Protein AF-A0A953UNL0-F1 (afdb_monomer)

Radius of gyration: 17.55 Å; Cα contacts (8 Å, |Δi|>4): 32; chains: 1; bounding box: 52×50×25 Å

Sequence (82 aa):
MNGPSHGNGTYGPVSAGYFEVLKIPLLRGRSFTEADRLGTPEVAIINQAMARQFWPDGDPLNSPILIANGCRVASSAPSQPR

Solvent-accessible surface area (backbone atoms only — not comparable to full-atom values): 6102 Å² total; per-residue (Å²): 143,88,62,90,57,74,86,88,84,90,85,78,91,78,64,59,55,52,46,67,76,71,69,52,82,80,91,72,90,79,78,65,45,88,76,70,40,95,93,46,83,88,82,86,87,79,57,72,67,59,42,51,69,44,27,72,92,54,66,67,91,82,51,92,77,87,83,72,76,72,80,75,75,75,80,76,69,78,82,79,81,131

Secondary structure (DSSP, 8-state):
--STT----------TTHHHHTT---SSS----TTS-TTSPP-----HHHHHHH-SSS-GGG--------------------

Foldseek 3Di:
DDDQQDDDDDDDDDDFCPCVVVVPDDPDDDTDDPVQDPPDDHDDDDDPVSCCRRPVPHDPVPDDDDDDPPPPPPPPPPDDDD

Mean predicted aligned error: 9.81 Å

pLDDT: mean 80.05, std 17.24, range [43.0, 96.75]

Structure (mmCIF, N/CA/C/O backbone):
data_AF-A0A953UNL0-F1
#
_entry.id   AF-A0A953UNL0-F1
#
loop_
_atom_site.group_PDB
_atom_site.id
_atom_site.type_symbol
_atom_site.label_atom_id
_atom_site.label_alt_id
_atom_site.label_comp_id
_atom_site.label_asym_id
_atom_site.label_entity_id
_atom_site.label_seq_id
_atom_site.pdbx_PDB_ins_code
_atom_site.Cartn_x
_atom_site.Cartn_y
_atom_site.Cartn_z
_atom_site.occupancy
_atom_site.B_iso_or_equiv
_atom_site.auth_seq_id
_atom_site.auth_comp_id
_atom_site.auth_asym_id
_atom_site.auth_atom_id
_atom_site.pdbx_PDB_model_num
ATOM 1 N N . MET A 1 1 ? 7.388 19.059 -8.527 1.00 48.44 1 MET A N 1
ATOM 2 C CA . MET A 1 1 ? 7.121 17.613 -8.367 1.00 48.44 1 MET A CA 1
ATOM 3 C C . MET A 1 1 ? 7.931 16.866 -9.429 1.00 48.44 1 MET A C 1
ATOM 5 O O . MET A 1 1 ? 7.387 16.602 -10.483 1.00 48.44 1 MET A O 1
ATOM 9 N N . ASN A 1 2 ? 9.238 16.638 -9.215 1.00 47.12 2 ASN A N 1
ATOM 10 C CA . ASN A 1 2 ? 10.177 16.107 -10.230 1.00 47.12 2 ASN A CA 1
ATOM 11 C C . ASN A 1 2 ? 11.201 15.137 -9.595 1.00 47.12 2 ASN A C 1
ATOM 13 O O . ASN A 1 2 ? 12.405 15.353 -9.675 1.00 47.12 2 ASN A O 1
ATOM 17 N N . GLY A 1 3 ? 10.734 14.120 -8.875 1.00 51.66 3 GLY A N 1
ATOM 18 C CA . GLY A 1 3 ? 11.584 13.030 -8.367 1.00 51.66 3 GLY A CA 1
ATOM 19 C C . GLY A 1 3 ? 11.393 11.734 -9.171 1.00 51.66 3 GLY A C 1
ATOM 20 O O . GLY A 1 3 ? 10.424 11.627 -9.921 1.00 51.66 3 GLY A O 1
ATOM 21 N N . PRO A 1 4 ? 12.252 10.723 -8.992 1.00 56.56 4 PRO A N 1
ATOM 22 C CA . PRO A 1 4 ? 12.270 9.506 -9.816 1.00 56.56 4 PRO A CA 1
ATOM 23 C C . PRO A 1 4 ? 10.999 8.632 -9.739 1.00 56.56 4 PRO A C 1
ATOM 25 O O . PRO A 1 4 ? 10.793 7.798 -10.610 1.00 56.56 4 PRO A O 1
ATOM 28 N N . SER A 1 5 ? 10.119 8.847 -8.753 1.00 59.22 5 SER A N 1
ATOM 29 C CA . SER A 1 5 ? 8.937 8.002 -8.493 1.00 59.22 5 SER A CA 1
ATOM 30 C C . SER A 1 5 ? 7.584 8.693 -8.739 1.00 59.22 5 SER A C 1
ATOM 32 O O . SER A 1 5 ? 6.607 8.390 -8.059 1.00 59.22 5 SER A O 1
ATOM 34 N N . HIS A 1 6 ? 7.498 9.653 -9.668 1.00 60.62 6 HIS A N 1
ATOM 35 C CA . HIS A 1 6 ? 6.249 10.392 -9.927 1.00 60.62 6 HIS A CA 1
ATOM 36 C C . HIS A 1 6 ? 5.482 9.844 -11.140 1.00 60.62 6 HIS A C 1
ATOM 38 O O . HIS A 1 6 ? 6.059 9.621 -12.202 1.00 60.62 6 HIS A O 1
ATOM 44 N N . GLY A 1 7 ? 4.161 9.710 -10.998 1.00 64.31 7 GLY A N 1
ATOM 45 C CA . GLY A 1 7 ? 3.209 9.455 -12.079 1.00 64.31 7 GLY A CA 1
ATOM 46 C C . GLY A 1 7 ? 1.767 9.422 -11.573 1.00 64.31 7 GLY A C 1
ATOM 47 O O . GLY A 1 7 ? 1.512 9.506 -10.374 1.00 64.31 7 GLY A O 1
ATOM 48 N N . ASN A 1 8 ? 0.820 9.353 -12.501 1.00 67.81 8 ASN A N 1
ATOM 49 C CA . ASN A 1 8 ? -0.620 9.384 -12.262 1.00 67.81 8 ASN A CA 1
ATOM 50 C C . ASN A 1 8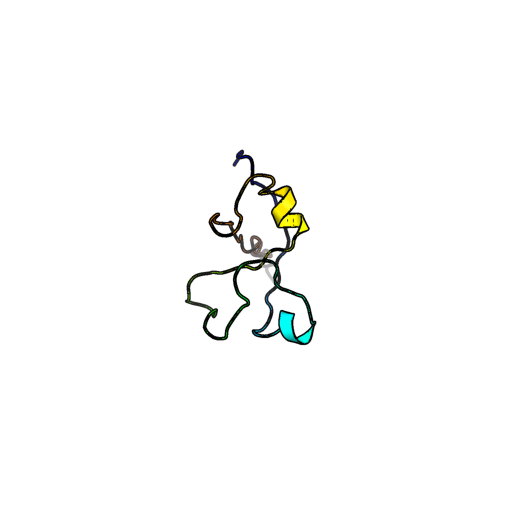 ? -1.261 8.031 -12.605 1.00 67.81 8 ASN A C 1
ATOM 52 O O . ASN A 1 8 ? -0.912 7.395 -13.596 1.00 67.81 8 ASN A O 1
ATOM 56 N N . GLY A 1 9 ? -2.218 7.599 -11.784 1.00 74.25 9 GLY A N 1
ATOM 57 C CA . GLY A 1 9 ? -2.951 6.348 -11.961 1.00 74.25 9 GLY A CA 1
ATOM 58 C C . GLY A 1 9 ? -4.362 6.445 -11.391 1.00 74.25 9 GLY A C 1
ATOM 59 O O . GLY A 1 9 ? -4.658 7.323 -10.581 1.00 74.25 9 GLY A O 1
ATOM 60 N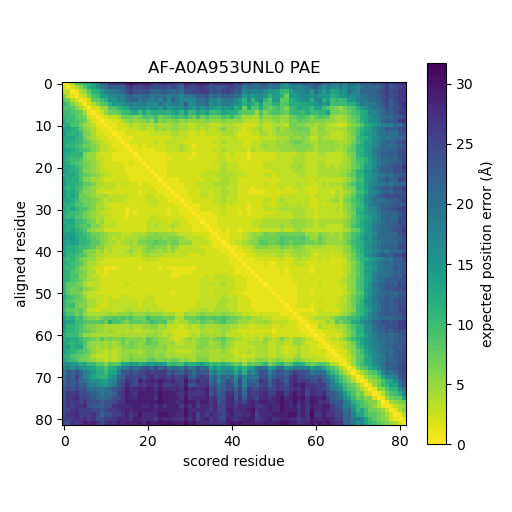 N . THR A 1 10 ? -5.245 5.555 -11.836 1.00 79.88 10 THR A N 1
ATOM 61 C CA . THR A 1 10 ? -6.604 5.427 -11.298 1.00 79.88 10 THR A CA 1
ATOM 62 C C . THR A 1 10 ? -6.624 4.425 -10.153 1.00 79.88 10 THR A C 1
ATOM 64 O O . THR A 1 10 ? -5.979 3.381 -10.237 1.00 79.88 10 THR A O 1
ATOM 67 N N . TYR A 1 11 ? -7.419 4.701 -9.126 1.00 87.00 11 TYR A N 1
ATOM 68 C CA . TYR A 1 11 ? -7.685 3.773 -8.032 1.00 87.00 11 TYR A CA 1
ATOM 69 C C . TYR A 1 11 ? -9.193 3.557 -7.887 1.00 87.00 11 TYR A C 1
ATOM 71 O O . TYR A 1 11 ? -9.996 4.388 -8.313 1.00 87.00 11 TYR A O 1
ATOM 79 N N . GLY A 1 12 ? -9.574 2.431 -7.290 1.00 87.50 12 GLY A N 1
ATOM 80 C CA . GLY A 1 12 ? -10.959 2.112 -6.967 1.00 87.50 12 GLY A CA 1
ATOM 81 C C . GLY A 1 12 ? -11.035 1.402 -5.615 1.00 87.50 12 GLY A C 1
ATOM 82 O O . GLY A 1 12 ? -10.131 0.625 -5.298 1.00 87.50 12 GLY A O 1
ATOM 83 N N . PRO A 1 13 ? -12.071 1.670 -4.803 1.00 89.00 13 PRO A N 1
ATOM 84 C CA . PRO A 1 13 ? -12.266 0.969 -3.542 1.00 89.00 13 PRO A CA 1
ATOM 85 C C . PRO A 1 13 ? -12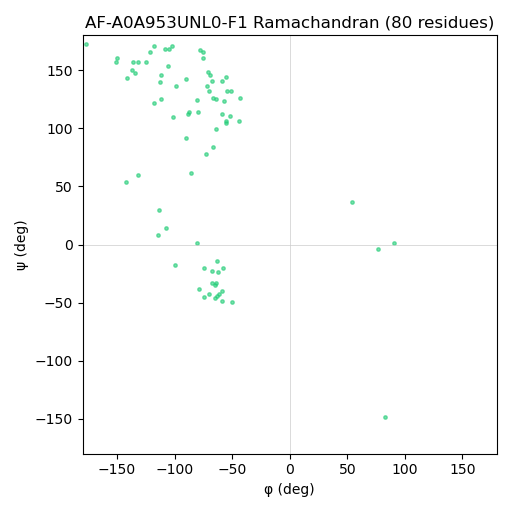.648 -0.496 -3.791 1.00 89.00 13 PRO A C 1
ATOM 87 O O . PRO A 1 13 ? -13.369 -0.806 -4.740 1.00 89.00 13 PRO A O 1
ATOM 90 N N . VAL A 1 14 ? -12.199 -1.389 -2.911 1.00 91.81 14 VAL A N 1
ATOM 91 C CA . VAL A 1 14 ? -12.554 -2.817 -2.908 1.00 91.81 14 VAL A CA 1
ATOM 92 C C . VAL A 1 14 ? -12.854 -3.274 -1.481 1.00 91.81 14 VAL A C 1
ATOM 94 O O . VAL A 1 14 ? -12.404 -2.647 -0.523 1.00 91.81 14 VAL A O 1
ATOM 97 N N . SER A 1 15 ? -13.616 -4.358 -1.330 1.00 91.56 15 SER A N 1
ATOM 98 C CA . SER A 1 15 ? -13.904 -4.945 -0.018 1.00 91.56 15 SER A CA 1
ATOM 99 C C . SER A 1 15 ? -12.705 -5.715 0.545 1.00 91.56 15 SER A C 1
ATOM 101 O O . SER A 1 15 ? -11.835 -6.184 -0.200 1.00 91.56 15 SER A O 1
ATOM 103 N N . ALA A 1 16 ? -12.702 -5.936 1.864 1.00 93.25 16 ALA A N 1
ATOM 104 C CA . ALA A 1 16 ? -11.857 -6.965 2.458 1.00 93.25 16 ALA A CA 1
ATOM 105 C C . ALA A 1 16 ? -12.147 -8.328 1.789 1.00 93.25 16 ALA A C 1
ATOM 107 O O . ALA A 1 16 ? -13.268 -8.603 1.353 1.00 93.25 16 ALA A O 1
ATOM 108 N N . GLY A 1 17 ? -11.111 -9.154 1.621 1.00 93.19 17 GLY A N 1
ATOM 109 C CA . GLY A 1 17 ? -11.215 -10.464 0.961 1.00 93.19 17 GLY A CA 1
ATOM 110 C C . GLY A 1 17 ? -11.312 -10.449 -0.574 1.00 93.19 17 GLY A C 1
ATOM 111 O O . GLY A 1 17 ? -11.256 -11.514 -1.185 1.00 93.19 17 GLY A O 1
ATOM 112 N N . TYR A 1 18 ? -11.384 -9.281 -1.228 1.00 95.00 18 TYR A N 1
ATOM 113 C CA . TYR A 1 18 ? -11.499 -9.174 -2.694 1.00 95.00 18 TYR A CA 1
ATOM 114 C C . TYR A 1 18 ? -10.448 -10.009 -3.452 1.00 95.00 18 TYR A C 1
ATOM 116 O O . TYR A 1 18 ? -10.781 -10.802 -4.333 1.00 95.00 18 TYR A O 1
ATOM 124 N N . PHE A 1 19 ? -9.173 -9.877 -3.072 1.00 95.19 19 PHE A N 1
ATOM 125 C CA . PHE A 1 19 ? -8.067 -10.593 -3.716 1.00 95.19 19 PHE A CA 1
ATOM 126 C C . PHE A 1 19 ? -8.125 -12.107 -3.477 1.00 95.19 19 PHE A C 1
ATOM 128 O O . PHE A 1 19 ? -7.779 -12.882 -4.365 1.00 95.19 19 PHE A O 1
ATOM 135 N N . GLU A 1 20 ? -8.609 -12.539 -2.313 1.00 93.94 20 GLU A N 1
ATOM 136 C CA . GLU A 1 20 ? -8.746 -13.958 -1.976 1.00 93.94 20 GLU A CA 1
ATOM 137 C C . GLU A 1 20 ? -9.857 -14.634 -2.787 1.00 93.94 20 GLU A C 1
ATOM 139 O O . GLU A 1 20 ? -9.670 -15.746 -3.297 1.00 93.94 20 GLU A O 1
ATOM 144 N N . VAL A 1 21 ? -10.995 -13.952 -2.940 1.00 96.75 21 VAL A N 1
ATOM 145 C CA . VAL A 1 21 ? -12.135 -14.431 -3.734 1.00 96.75 21 VAL A CA 1
ATOM 146 C C . VAL A 1 21 ? -11.738 -14.569 -5.200 1.00 96.75 21 VAL A C 1
ATOM 148 O O . VAL A 1 21 ? -12.006 -15.599 -5.815 1.00 96.75 21 VAL A O 1
ATOM 151 N N . LEU A 1 22 ? -11.034 -13.572 -5.741 1.00 96.75 22 LEU A N 1
ATOM 152 C CA . LEU A 1 22 ? -10.561 -13.589 -7.126 1.00 96.75 22 LEU A CA 1
ATOM 153 C C . LEU A 1 22 ? -9.278 -14.400 -7.341 1.00 96.75 22 LEU A C 1
ATOM 155 O O . LEU A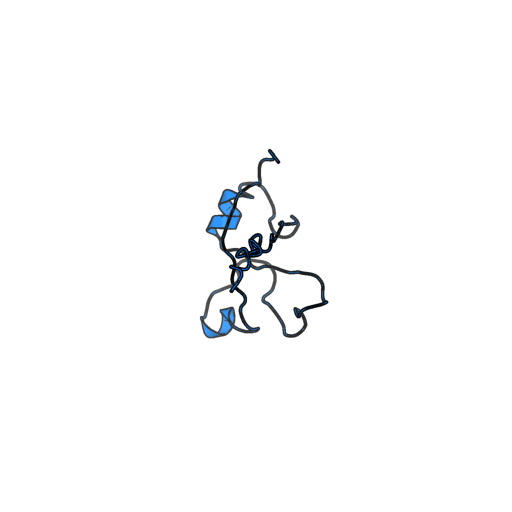 1 22 ? -8.783 -14.459 -8.464 1.00 96.75 22 LEU A O 1
ATOM 159 N N . LYS A 1 23 ? -8.733 -15.023 -6.288 1.00 96.56 23 LYS A N 1
ATOM 160 C CA . LYS A 1 23 ? -7.488 -15.808 -6.337 1.00 96.56 23 LYS A CA 1
ATOM 161 C C . LYS A 1 23 ? -6.307 -15.023 -6.919 1.00 96.56 23 LYS A C 1
ATOM 163 O O . LYS A 1 23 ? -5.448 -15.583 -7.596 1.00 96.56 23 LYS A O 1
ATOM 168 N N . ILE A 1 24 ? -6.248 -13.727 -6.621 1.00 96.00 24 ILE A N 1
ATOM 169 C CA . ILE A 1 24 ? -5.133 -12.857 -6.986 1.00 96.00 24 ILE A CA 1
ATOM 170 C C . ILE A 1 24 ? -4.083 -12.956 -5.871 1.00 96.00 24 ILE A C 1
ATOM 172 O O . ILE A 1 24 ? -4.350 -12.525 -4.747 1.00 96.00 24 ILE A O 1
ATOM 176 N N . PRO A 1 25 ? -2.890 -13.512 -6.141 1.00 95.00 25 PRO A N 1
ATOM 177 C CA . PRO A 1 25 ? -1.867 -13.659 -5.118 1.00 95.00 25 PRO A CA 1
ATOM 178 C C . PRO A 1 25 ? -1.259 -12.302 -4.752 1.00 95.00 25 PRO A C 1
ATOM 180 O O . PRO A 1 25 ? -0.895 -11.507 -5.623 1.00 95.00 25 PRO A O 1
ATOM 183 N N . LEU A 1 26 ? -1.079 -12.063 -3.453 1.00 94.62 26 LEU A N 1
ATOM 184 C CA . LEU A 1 26 ? -0.246 -10.961 -2.984 1.00 94.62 26 LEU A CA 1
ATOM 185 C C . LEU A 1 26 ? 1.222 -11.359 -3.048 1.00 94.62 26 LEU A C 1
ATOM 187 O O . LEU A 1 26 ? 1.636 -12.352 -2.457 1.00 94.62 26 LEU A O 1
ATOM 191 N N . LEU A 1 27 ? 2.011 -10.556 -3.758 1.00 94.62 27 LEU A N 1
ATOM 192 C CA . LEU A 1 27 ? 3.445 -10.798 -3.903 1.00 94.62 27 LEU A CA 1
ATOM 193 C C . LEU A 1 27 ? 4.225 -10.360 -2.659 1.00 94.62 27 LEU A C 1
ATOM 195 O O . LEU A 1 27 ? 5.189 -11.018 -2.281 1.00 94.62 27 LEU A O 1
ATOM 199 N N . ARG A 1 28 ? 3.829 -9.238 -2.044 1.00 93.69 28 ARG A N 1
ATOM 200 C CA . ARG A 1 28 ? 4.428 -8.667 -0.829 1.00 93.69 28 ARG A CA 1
ATOM 201 C C . ARG A 1 28 ? 3.382 -7.878 -0.037 1.00 93.69 28 ARG A C 1
ATOM 203 O O . ARG A 1 28 ? 2.410 -7.395 -0.614 1.00 93.69 28 ARG A O 1
ATOM 210 N N . GLY A 1 29 ? 3.615 -7.707 1.264 1.00 92.88 29 GLY A N 1
ATOM 211 C CA . GLY A 1 29 ? 2.736 -6.944 2.156 1.00 92.88 29 GLY A CA 1
ATOM 212 C C . GLY A 1 29 ? 1.536 -7.749 2.664 1.00 92.88 29 GLY A C 1
ATOM 213 O O . GLY A 1 29 ? 1.635 -8.959 2.865 1.00 92.88 29 GLY A O 1
ATOM 214 N N . ARG A 1 30 ? 0.410 -7.065 2.897 1.00 93.56 30 ARG A N 1
ATOM 215 C CA . ARG A 1 30 ? -0.844 -7.648 3.404 1.00 93.56 30 ARG A CA 1
ATOM 216 C C . ARG A 1 30 ? -2.047 -7.192 2.580 1.00 93.56 30 ARG A C 1
ATOM 218 O O . ARG A 1 30 ? -2.002 -6.134 1.958 1.00 93.56 30 ARG A O 1
ATOM 225 N N . SER A 1 31 ? -3.123 -7.977 2.613 1.00 93.69 31 SER A N 1
ATOM 226 C CA . SER A 1 31 ? -4.411 -7.577 2.034 1.00 93.69 31 SER A CA 1
ATOM 227 C C . SER A 1 31 ? -5.113 -6.558 2.931 1.00 93.69 31 SER A C 1
ATOM 229 O O . SER A 1 31 ? -4.773 -6.412 4.111 1.00 93.69 31 SER A O 1
ATOM 231 N N . PHE A 1 32 ? -6.137 -5.905 2.379 1.00 94.12 32 PHE A N 1
ATOM 232 C CA . PHE A 1 32 ? -7.120 -5.190 3.180 1.00 94.12 32 PHE A CA 1
ATOM 233 C C . PHE A 1 32 ? -7.812 -6.135 4.159 1.00 94.12 32 PHE A C 1
ATOM 235 O O . PHE A 1 32 ? -8.143 -7.280 3.829 1.00 94.12 32 PHE A O 1
ATOM 242 N N . THR A 1 33 ? -8.037 -5.602 5.348 1.00 93.81 33 THR A N 1
ATOM 243 C CA . THR A 1 33 ? -8.779 -6.189 6.457 1.00 93.81 33 THR A CA 1
ATOM 244 C C . THR A 1 33 ? -9.931 -5.256 6.825 1.00 93.81 33 THR A C 1
ATOM 246 O O . THR A 1 33 ? -9.925 -4.083 6.463 1.00 93.81 33 THR A O 1
ATOM 249 N N . GLU A 1 34 ? -10.890 -5.741 7.609 1.00 92.81 34 GLU A N 1
ATOM 250 C CA . GLU A 1 34 ? -11.994 -4.919 8.141 1.00 92.81 34 GLU A CA 1
ATOM 251 C C . GLU A 1 34 ? -11.516 -3.708 8.972 1.00 92.81 34 GLU A C 1
ATOM 253 O O . GLU A 1 34 ? -12.250 -2.738 9.165 1.00 92.81 34 GLU A O 1
ATOM 258 N N . ALA A 1 35 ? -10.275 -3.743 9.470 1.00 92.94 35 ALA A N 1
ATOM 259 C CA . ALA A 1 35 ? -9.683 -2.629 10.200 1.00 92.94 35 ALA A CA 1
ATOM 260 C C . ALA A 1 35 ? -9.281 -1.455 9.288 1.00 92.94 35 ALA A C 1
ATOM 262 O O . ALA A 1 35 ? -9.150 -0.341 9.785 1.00 92.94 35 ALA A O 1
ATOM 263 N N . ASP A 1 36 ? -9.113 -1.675 7.980 1.00 91.31 36 ASP A N 1
ATOM 264 C CA . ASP A 1 36 ? -8.676 -0.667 7.004 1.00 91.31 36 ASP A CA 1
ATOM 265 C C . ASP A 1 36 ? -9.874 0.149 6.487 1.00 91.31 36 ASP A C 1
ATOM 267 O O . ASP A 1 36 ? -10.234 0.119 5.308 1.00 91.31 36 ASP A O 1
ATOM 271 N N . ARG A 1 37 ? -10.538 0.852 7.406 1.00 87.25 37 ARG A N 1
ATOM 272 C CA . ARG A 1 37 ? -11.775 1.602 7.155 1.00 87.25 37 ARG A CA 1
ATOM 273 C C . ARG A 1 37 ? -11.547 3.110 7.175 1.00 87.25 37 ARG A C 1
ATOM 275 O O . ARG A 1 37 ? -10.527 3.611 7.635 1.00 87.25 37 ARG A O 1
ATOM 282 N N . LEU A 1 38 ? -12.545 3.870 6.732 1.00 85.00 38 LEU A N 1
ATOM 283 C CA . LEU A 1 38 ? -12.477 5.329 6.806 1.00 85.00 38 LEU A CA 1
ATOM 284 C C . LEU A 1 38 ? -12.200 5.795 8.251 1.00 85.00 38 LEU A C 1
ATOM 286 O O . LEU A 1 38 ? -12.852 5.342 9.198 1.00 85.00 38 LEU A O 1
ATOM 290 N N . GLY A 1 39 ? -11.234 6.704 8.403 1.00 85.69 39 GLY A N 1
ATOM 291 C CA . GLY A 1 39 ? -10.779 7.215 9.699 1.00 85.69 39 GLY A CA 1
ATOM 292 C C . GLY A 1 39 ? -9.625 6.429 10.335 1.00 85.69 39 GLY A C 1
ATOM 293 O O . GLY A 1 39 ? -9.196 6.791 11.429 1.00 85.69 39 GLY A O 1
ATOM 294 N N . THR A 1 40 ? -9.111 5.382 9.683 1.00 89.81 40 THR A N 1
ATOM 295 C CA . THR A 1 40 ? -7.850 4.711 10.050 1.00 89.81 40 THR A CA 1
ATOM 296 C C . THR A 1 40 ? -6.715 5.146 9.115 1.00 89.81 40 THR A C 1
ATOM 298 O O . THR A 1 40 ? -6.990 5.827 8.125 1.00 89.81 40 THR A O 1
ATOM 301 N N . PRO A 1 41 ? -5.443 4.791 9.395 1.00 87.69 41 PRO A N 1
ATOM 302 C CA . PRO A 1 41 ? -4.347 5.080 8.474 1.00 87.69 41 PRO A CA 1
ATOM 303 C C . PRO A 1 41 ? -4.659 4.594 7.055 1.00 87.69 41 PRO A C 1
ATOM 305 O O . PRO A 1 41 ? -5.114 3.465 6.869 1.00 87.69 41 PRO A O 1
ATOM 308 N N . GLU A 1 42 ? -4.430 5.463 6.072 1.00 88.56 42 GLU A N 1
ATOM 309 C CA . GLU A 1 42 ? -4.692 5.163 4.667 1.00 88.56 42 GLU A CA 1
ATOM 310 C C . GLU A 1 42 ? -3.684 4.139 4.146 1.00 88.56 42 GLU A C 1
ATOM 312 O O . GLU A 1 42 ? -2.473 4.269 4.334 1.00 88.56 42 GLU A O 1
ATOM 317 N N . VAL A 1 43 ? -4.196 3.114 3.473 1.00 91.00 43 VAL A N 1
ATOM 318 C CA . VAL A 1 43 ? -3.398 2.039 2.886 1.00 91.00 43 VAL A CA 1
ATOM 319 C C . VAL A 1 43 ? -3.870 1.765 1.465 1.00 91.00 43 VAL A C 1
ATOM 321 O O . VAL A 1 43 ? -5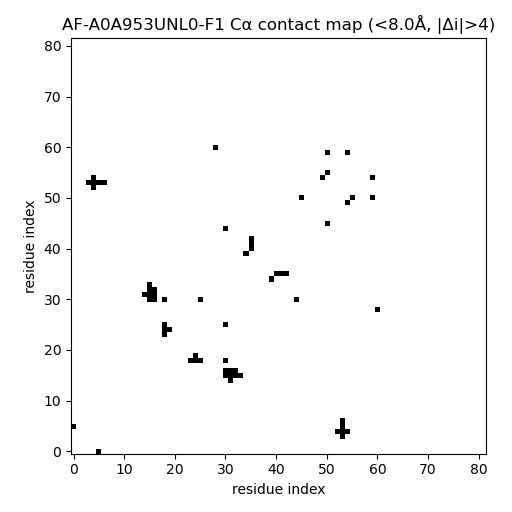.053 1.890 1.151 1.00 91.00 43 VAL A O 1
ATOM 324 N N . ALA A 1 44 ? -2.942 1.374 0.596 1.00 92.31 44 ALA A N 1
ATOM 325 C CA . ALA A 1 44 ? -3.223 1.061 -0.798 1.00 92.31 44 ALA A CA 1
ATOM 326 C C . ALA A 1 44 ? -2.481 -0.203 -1.233 1.00 92.31 44 ALA A C 1
ATOM 328 O O . ALA A 1 44 ? -1.383 -0.493 -0.760 1.00 92.31 44 ALA A O 1
ATOM 329 N N . ILE A 1 45 ? -3.076 -0.927 -2.178 1.00 94.06 45 ILE A N 1
ATOM 330 C CA . ILE A 1 45 ? -2.445 -2.050 -2.870 1.00 94.06 45 ILE A CA 1
ATOM 331 C C . ILE A 1 45 ? -2.236 -1.624 -4.320 1.00 94.06 45 ILE A C 1
ATOM 333 O O . ILE A 1 45 ? -3.178 -1.209 -4.993 1.00 94.06 45 ILE A O 1
ATOM 337 N N . ILE A 1 46 ? -0.996 -1.727 -4.794 1.00 93.44 46 ILE A N 1
ATOM 338 C CA . ILE A 1 46 ? -0.613 -1.396 -6.170 1.00 93.44 46 ILE A CA 1
ATOM 339 C C . ILE A 1 46 ? -0.369 -2.672 -6.977 1.00 93.44 46 ILE A C 1
ATOM 341 O O . ILE A 1 46 ? 0.001 -3.711 -6.427 1.00 93.44 46 ILE A O 1
ATOM 345 N N . ASN A 1 47 ? -0.551 -2.606 -8.297 1.00 92.94 47 ASN A N 1
ATOM 346 C CA . ASN A 1 47 ? -0.220 -3.732 -9.167 1.00 92.94 47 ASN A CA 1
ATOM 347 C C . ASN A 1 47 ? 1.299 -3.825 -9.430 1.00 92.94 47 ASN A C 1
ATOM 349 O O . ASN A 1 47 ? 2.070 -2.897 -9.171 1.00 92.94 47 ASN A O 1
ATOM 353 N N . GLN A 1 48 ? 1.738 -4.959 -9.986 1.00 93.94 48 GLN A N 1
ATOM 354 C CA . GLN A 1 48 ? 3.159 -5.198 -10.260 1.00 93.94 48 GLN A CA 1
ATOM 355 C C . GLN A 1 48 ? 3.745 -4.223 -11.296 1.00 93.94 48 GLN A C 1
ATOM 357 O O . GLN A 1 48 ? 4.915 -3.859 -11.193 1.00 93.94 48 GLN A O 1
ATOM 362 N N . ALA A 1 49 ? 2.953 -3.792 -12.283 1.00 92.38 49 ALA A N 1
ATOM 363 C CA . ALA A 1 49 ? 3.402 -2.842 -13.300 1.00 92.38 49 ALA A CA 1
ATOM 364 C C . ALA A 1 49 ? 3.737 -1.473 -12.684 1.00 92.38 49 ALA A C 1
ATOM 366 O O . ALA A 1 49 ? 4.817 -0.940 -12.926 1.00 92.38 49 ALA A O 1
ATOM 367 N N . MET A 1 50 ? 2.862 -0.960 -11.817 1.00 91.12 50 MET A N 1
ATOM 368 C CA . MET A 1 50 ? 3.054 0.288 -11.080 1.00 91.12 50 MET A CA 1
ATOM 369 C C . MET A 1 50 ? 4.288 0.221 -10.176 1.00 91.12 50 MET A C 1
ATOM 371 O O . MET A 1 50 ? 5.087 1.155 -10.159 1.00 91.12 50 MET A O 1
ATOM 375 N N . ALA A 1 51 ? 4.483 -0.904 -9.478 1.00 92.69 51 ALA A N 1
ATOM 376 C CA . ALA A 1 51 ? 5.669 -1.121 -8.653 1.00 92.69 51 ALA A CA 1
ATOM 377 C C . ALA A 1 51 ? 6.965 -1.028 -9.479 1.00 92.69 51 ALA A C 1
ATOM 379 O O . ALA A 1 51 ? 7.870 -0.289 -9.110 1.00 92.69 51 ALA A O 1
ATOM 380 N N . ARG A 1 52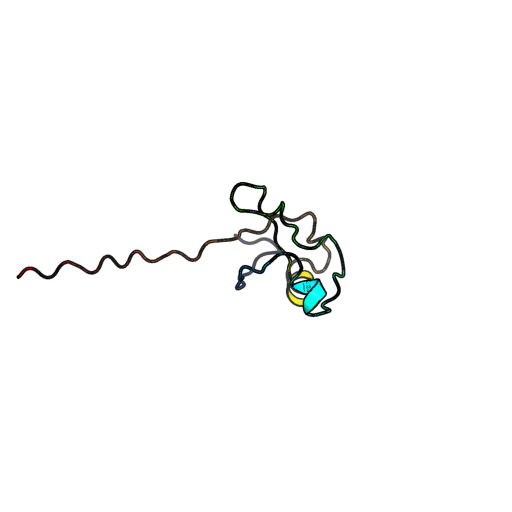 ? 7.031 -1.716 -10.629 1.00 91.38 52 ARG A N 1
ATOM 381 C CA . ARG A 1 52 ? 8.207 -1.692 -11.522 1.00 91.38 52 ARG A CA 1
ATOM 382 C C . ARG A 1 52 ? 8.466 -0.318 -12.135 1.00 91.38 52 ARG A C 1
ATOM 384 O O . ARG A 1 52 ? 9.616 0.031 -12.361 1.00 91.38 52 ARG A O 1
ATOM 391 N N . GLN A 1 53 ? 7.409 0.432 -12.434 1.00 88.81 53 GLN A N 1
ATOM 392 C CA . GLN A 1 53 ? 7.525 1.733 -13.086 1.00 88.81 53 GLN A CA 1
ATOM 393 C C . GLN A 1 53 ? 8.034 2.820 -12.134 1.00 88.81 53 GLN A C 1
ATOM 395 O O . GLN A 1 53 ? 8.891 3.607 -12.523 1.00 88.81 53 GLN A O 1
ATOM 400 N N . PHE A 1 54 ? 7.506 2.884 -10.909 1.00 87.31 54 PHE A N 1
ATOM 401 C CA . PHE A 1 54 ? 7.808 3.980 -9.978 1.00 87.31 54 PHE A CA 1
ATOM 402 C C . PHE A 1 54 ? 8.857 3.621 -8.919 1.00 87.31 54 PHE A C 1
ATOM 404 O O . PHE A 1 54 ? 9.457 4.519 -8.326 1.00 87.31 54 PHE A O 1
ATOM 411 N N . TRP A 1 55 ? 9.115 2.327 -8.713 1.00 90.94 55 TRP A N 1
ATOM 412 C CA . TRP A 1 55 ? 10.156 1.810 -7.822 1.00 90.94 55 TRP A CA 1
ATOM 413 C C . TRP A 1 55 ? 10.992 0.724 -8.518 1.00 90.94 55 TRP A C 1
ATOM 415 O O . TRP A 1 55 ? 11.025 -0.409 -8.037 1.00 90.94 55 TRP A O 1
ATOM 425 N N . PRO A 1 56 ? 11.670 1.032 -9.641 1.00 89.12 56 PRO A N 1
ATOM 426 C CA . PRO A 1 56 ? 12.486 0.043 -10.350 1.00 89.12 56 PRO A CA 1
ATOM 427 C C . PRO A 1 56 ? 13.590 -0.546 -9.457 1.00 89.12 56 PRO A C 1
ATOM 429 O O . PRO A 1 56 ? 13.791 -1.757 -9.457 1.00 89.12 56 PRO A O 1
ATOM 432 N N . ASP A 1 57 ? 14.216 0.302 -8.636 1.00 88.19 57 ASP A N 1
ATOM 433 C CA . ASP A 1 57 ? 15.305 -0.061 -7.717 1.00 88.19 57 ASP A CA 1
ATOM 434 C C . ASP A 1 57 ? 14.911 0.097 -6.234 1.00 88.19 57 ASP A C 1
ATOM 436 O O . ASP A 1 57 ? 15.756 0.042 -5.341 1.00 88.19 57 ASP A O 1
ATOM 440 N N . GLY A 1 58 ? 13.628 0.362 -5.959 1.00 83.75 58 GLY A N 1
ATOM 441 C CA . GLY A 1 58 ? 13.136 0.777 -4.644 1.00 83.75 58 GLY A CA 1
ATOM 442 C C . GLY A 1 58 ? 12.138 -0.191 -4.016 1.00 83.75 58 GLY A C 1
ATOM 443 O O . GLY A 1 58 ? 11.621 -1.105 -4.658 1.00 83.75 58 GLY A O 1
ATOM 444 N N . ASP A 1 59 ? 11.817 0.049 -2.742 1.00 88.06 59 ASP A N 1
ATOM 445 C CA . ASP A 1 59 ? 10.757 -0.680 -2.051 1.00 88.06 59 ASP A CA 1
ATOM 446 C C . ASP A 1 59 ? 9.459 0.148 -1.966 1.00 88.06 59 ASP A C 1
ATOM 448 O O . ASP A 1 59 ? 9.404 1.120 -1.202 1.00 88.06 59 ASP A O 1
ATOM 452 N N . PRO A 1 60 ? 8.390 -0.229 -2.697 1.00 89.38 60 PRO A N 1
ATOM 453 C CA . PRO A 1 60 ? 7.108 0.466 -2.627 1.00 89.38 60 PRO A CA 1
ATOM 454 C C . PRO A 1 60 ? 6.459 0.415 -1.236 1.00 89.38 60 PRO A C 1
ATOM 456 O O . PRO A 1 60 ? 5.673 1.300 -0.921 1.00 89.38 60 PRO A O 1
ATOM 459 N N . LEU A 1 61 ? 6.783 -0.566 -0.381 1.00 90.00 61 LEU A N 1
ATOM 460 C CA . LEU A 1 61 ? 6.178 -0.669 0.959 1.00 90.00 61 LEU A CA 1
ATOM 461 C C . LEU A 1 61 ? 6.588 0.466 1.909 1.00 90.00 61 LEU A C 1
ATOM 463 O O . LEU A 1 61 ? 5.860 0.755 2.854 1.00 90.00 61 LEU A O 1
ATOM 467 N N . ASN A 1 62 ? 7.726 1.114 1.655 1.00 83.75 62 ASN A N 1
ATOM 468 C CA . ASN A 1 62 ? 8.266 2.183 2.501 1.00 83.75 62 ASN A CA 1
ATOM 469 C C . ASN A 1 62 ? 8.127 3.571 1.862 1.00 83.75 62 ASN A C 1
ATOM 471 O O . ASN A 1 62 ? 8.773 4.523 2.295 1.00 83.75 62 ASN A O 1
ATOM 475 N N . SER A 1 63 ? 7.312 3.689 0.812 1.00 84.50 63 SER A N 1
ATOM 476 C CA . SER A 1 63 ? 7.174 4.923 0.045 1.00 84.50 63 SER A CA 1
ATOM 477 C C . SER A 1 63 ? 5.746 5.457 0.119 1.00 84.50 63 SER A C 1
ATOM 479 O O . SER A 1 63 ? 4.820 4.761 -0.298 1.00 84.50 63 SER A O 1
ATOM 481 N N . PRO A 1 64 ? 5.536 6.694 0.605 1.00 84.88 64 PRO A N 1
ATOM 482 C CA . PRO A 1 64 ? 4.217 7.301 0.569 1.00 84.88 64 PRO A CA 1
ATOM 483 C C . PRO A 1 64 ? 3.810 7.583 -0.879 1.00 84.88 64 PRO A C 1
ATOM 485 O O . PRO A 1 64 ? 4.612 8.048 -1.692 1.00 84.88 64 PRO A O 1
ATOM 488 N N . ILE A 1 65 ? 2.537 7.348 -1.183 1.00 85.06 65 ILE A N 1
ATOM 489 C CA . ILE A 1 65 ? 1.904 7.787 -2.425 1.00 85.06 65 ILE A CA 1
ATOM 490 C C . ILE A 1 65 ? 0.878 8.864 -2.105 1.00 85.06 65 ILE A C 1
ATOM 492 O O . ILE A 1 65 ? 0.226 8.828 -1.063 1.00 85.06 65 ILE A O 1
ATOM 496 N N . LEU A 1 66 ? 0.718 9.821 -3.012 1.00 83.88 66 LEU A N 1
ATOM 497 C CA . LEU A 1 66 ? -0.342 10.808 -2.895 1.00 83.88 66 LEU A CA 1
ATOM 498 C C . LEU A 1 66 ? -1.603 10.261 -3.565 1.00 83.88 66 LEU A C 1
ATOM 500 O O . LEU A 1 66 ? -1.654 10.141 -4.790 1.00 83.88 66 LEU A O 1
ATOM 504 N N . ILE A 1 67 ? -2.630 9.970 -2.772 1.00 77.81 67 ILE A N 1
ATOM 505 C CA . ILE A 1 67 ? -3.965 9.673 -3.289 1.00 77.81 67 ILE A CA 1
ATOM 506 C C . ILE A 1 67 ? -4.718 10.997 -3.371 1.00 77.81 67 ILE A C 1
ATOM 508 O O . ILE A 1 67 ? -5.314 11.473 -2.408 1.00 77.81 67 ILE A O 1
ATOM 512 N N . ALA A 1 68 ? -4.640 11.640 -4.534 1.00 69.06 68 ALA A N 1
ATOM 513 C CA . ALA A 1 68 ? -5.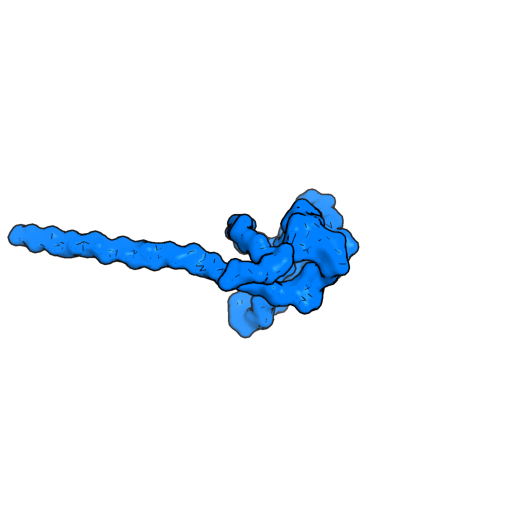444 12.820 -4.794 1.00 69.06 68 ALA A CA 1
ATOM 514 C C . ALA A 1 68 ? -6.856 12.373 -5.180 1.00 69.06 68 ALA A C 1
ATOM 516 O O . ALA A 1 68 ? -7.068 11.789 -6.244 1.00 69.06 68 ALA A O 1
ATOM 517 N N . ASN A 1 69 ? -7.831 12.696 -4.333 1.00 63.69 69 ASN A N 1
ATOM 518 C CA . ASN A 1 69 ? -9.228 12.687 -4.739 1.00 63.69 69 ASN A CA 1
ATOM 519 C C . ASN A 1 69 ? -9.328 13.665 -5.908 1.00 63.69 69 ASN A C 1
ATOM 521 O O . ASN A 1 69 ? -9.083 14.858 -5.713 1.00 63.69 69 ASN A O 1
ATOM 525 N N . GLY A 1 70 ? -9.600 13.159 -7.117 1.00 52.25 70 GLY A N 1
ATOM 526 C CA . GLY A 1 70 ? -9.737 13.994 -8.305 1.00 52.25 70 GLY A CA 1
ATOM 527 C C . GLY A 1 70 ? -10.559 15.222 -7.945 1.00 52.25 70 GLY A C 1
ATOM 528 O O . GLY A 1 70 ? -11.619 15.079 -7.331 1.00 52.25 70 GLY A O 1
ATOM 529 N N . CYS A 1 71 ? -10.014 16.407 -8.231 1.00 44.12 71 CYS A N 1
ATOM 530 C CA . CYS A 1 71 ? -10.683 17.676 -8.000 1.00 44.12 71 CYS A CA 1
ATOM 531 C C . CYS A 1 71 ? -12.126 17.520 -8.484 1.00 44.12 71 CYS A C 1
ATOM 533 O O . CYS A 1 71 ? -12.371 17.416 -9.688 1.00 44.12 71 CYS A O 1
ATOM 535 N N . ARG A 1 72 ? -13.084 17.424 -7.551 1.00 55.06 72 ARG A N 1
ATOM 536 C CA . ARG A 1 72 ? -14.481 17.620 -7.902 1.00 55.06 72 ARG A CA 1
ATOM 537 C C . ARG A 1 72 ? -14.498 19.065 -8.348 1.00 55.06 72 ARG A C 1
ATOM 539 O O . ARG A 1 72 ? -14.461 19.953 -7.503 1.00 55.06 72 ARG A O 1
ATOM 546 N N . VAL A 1 73 ? -14.468 19.299 -9.658 1.00 44.75 73 VAL A N 1
ATOM 547 C CA . VAL A 1 73 ? -14.841 20.598 -10.194 1.00 44.75 73 VAL A CA 1
ATOM 548 C C . VAL A 1 73 ? -16.232 20.813 -9.628 1.00 44.75 73 VAL A C 1
ATOM 550 O O . VAL A 1 73 ? -17.172 20.113 -10.008 1.00 44.75 73 VAL A O 1
ATOM 553 N N . ALA A 1 74 ? -16.337 21.671 -8.614 1.00 52.19 74 ALA A N 1
ATOM 554 C CA . ALA A 1 74 ? -17.618 22.147 -8.158 1.00 52.19 74 ALA A CA 1
ATOM 555 C C . ALA A 1 74 ? -18.244 22.740 -9.414 1.00 52.19 74 ALA A C 1
ATOM 557 O O . ALA A 1 74 ? -17.767 23.747 -9.934 1.00 52.19 74 ALA A O 1
ATOM 558 N N . SER A 1 75 ? -19.231 22.045 -9.974 1.00 53.25 75 SER A N 1
ATOM 559 C CA . SER A 1 75 ? -20.064 22.607 -11.017 1.00 53.25 75 SER A CA 1
ATOM 560 C C . SER A 1 75 ? -20.842 23.730 -10.344 1.00 53.25 75 SER A C 1
ATOM 562 O O . SER A 1 75 ? -21.948 23.541 -9.848 1.00 53.25 75 SER A O 1
ATOM 564 N N . SER A 1 76 ? -20.229 24.907 -10.251 1.00 53.75 76 SER A N 1
ATOM 565 C CA . SER A 1 76 ? -20.959 26.151 -10.116 1.00 53.75 76 SER A CA 1
ATOM 566 C C . SER A 1 76 ? -21.585 26.407 -11.482 1.00 53.75 76 SER A C 1
ATOM 568 O O . SER A 1 76 ? -21.060 27.168 -12.296 1.00 53.75 76 SER A O 1
ATOM 570 N N . ALA A 1 77 ? -22.680 25.703 -11.767 1.00 50.25 77 ALA A N 1
ATOM 571 C CA . ALA A 1 77 ? -23.618 26.166 -12.769 1.00 50.25 77 ALA A CA 1
ATOM 572 C C . ALA A 1 77 ? -24.062 27.574 -12.333 1.00 50.25 77 ALA A C 1
ATOM 574 O O . ALA A 1 77 ? -24.509 27.728 -11.191 1.00 50.25 77 ALA A O 1
ATOM 575 N N . PR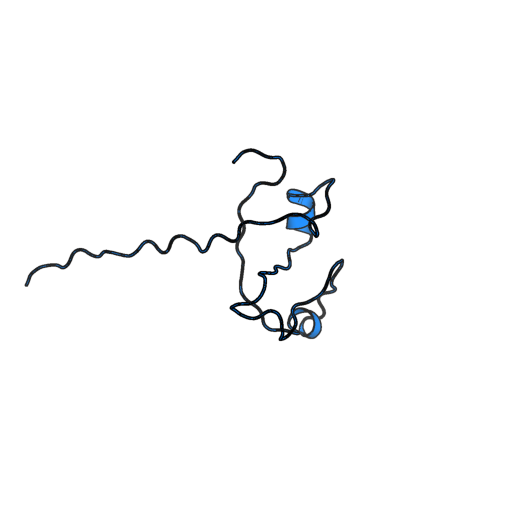O A 1 78 ? -23.908 28.619 -13.164 1.00 43.00 78 PRO A N 1
ATOM 576 C CA . PRO A 1 78 ? -24.482 29.907 -12.830 1.00 43.00 78 PRO A CA 1
ATOM 577 C C . PRO A 1 78 ? -26.002 29.735 -12.806 1.00 43.00 78 PRO A C 1
ATOM 579 O O . PRO A 1 78 ? -26.601 29.245 -13.762 1.00 43.00 78 PRO A O 1
ATOM 582 N N . SER A 1 79 ? -26.620 30.109 -11.690 1.00 52.34 79 SER A N 1
ATOM 583 C CA . SER A 1 79 ? -28.066 30.249 -11.568 1.00 52.34 79 SER A CA 1
ATOM 584 C C . SER A 1 79 ? -28.577 31.145 -12.698 1.00 52.34 79 SER A C 1
ATOM 586 O O . SER A 1 79 ? -28.293 32.343 -12.700 1.00 52.34 79 SER A O 1
ATOM 588 N N . GLN A 1 80 ? -29.310 30.587 -13.664 1.00 50.00 80 GLN A N 1
ATOM 589 C CA . GLN A 1 80 ? -30.100 31.411 -14.576 1.00 50.00 80 GLN A CA 1
ATOM 590 C C . GLN A 1 80 ? -31.222 32.075 -13.763 1.00 50.00 80 GLN A C 1
ATOM 592 O O . GLN A 1 80 ? -31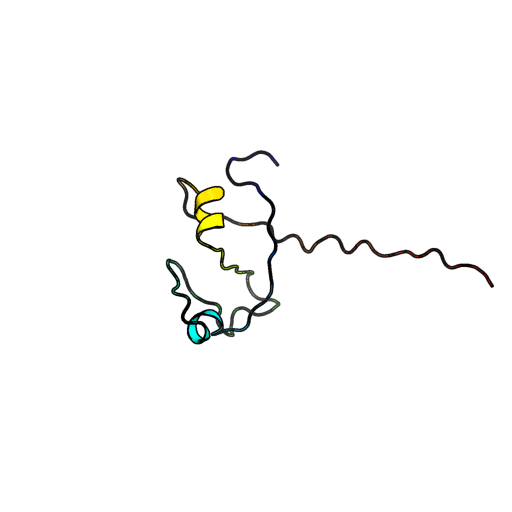.950 31.366 -13.062 1.00 50.00 80 GLN A O 1
ATOM 597 N N . PRO A 1 81 ? -31.365 33.411 -13.806 1.00 49.78 81 PRO A N 1
ATOM 598 C CA . PRO A 1 81 ? -32.521 34.072 -13.224 1.00 49.78 81 PRO A CA 1
ATOM 599 C C . PRO A 1 81 ? -33.771 33.790 -14.068 1.00 49.78 81 PRO A C 1
ATOM 601 O O . PRO A 1 81 ? -33.687 33.594 -15.281 1.00 49.78 81 PRO A O 1
ATOM 604 N N . ARG A 1 82 ? -34.908 33.737 -13.372 1.00 49.66 82 ARG A N 1
ATOM 605 C CA . ARG A 1 82 ? -36.253 33.507 -13.907 1.00 49.66 82 ARG A CA 1
ATOM 606 C C . ARG A 1 82 ? -36.740 34.670 -14.763 1.00 49.66 82 ARG A C 1
ATOM 608 O O . ARG A 1 82 ? -36.467 35.822 -14.361 1.00 49.66 82 ARG A O 1
#